Protein AF-A0A8T3PRI1-F1 (afdb_monomer_lite)

Structure (mmCIF, N/CA/C/O backbone):
data_AF-A0A8T3PRI1-F1
#
_entry.id   AF-A0A8T3PRI1-F1
#
loop_
_atom_site.group_PDB
_atom_site.id
_atom_site.type_symbol
_atom_site.label_atom_id
_atom_site.label_alt_id
_atom_site.label_comp_id
_atom_site.label_asym_id
_atom_site.label_entity_id
_atom_site.label_seq_id
_atom_site.pdbx_PDB_ins_code
_atom_site.Cartn_x
_atom_site.Cartn_y
_atom_site.Cartn_z
_atom_site.occupancy
_atom_site.B_iso_or_equiv
_atom_site.auth_seq_id
_atom_site.auth_comp_id
_atom_site.auth_asym_id
_atom_site.auth_atom_id
_atom_site.pdbx_PDB_model_num
ATOM 1 N N . MET A 1 1 ? -4.182 -1.767 22.634 1.00 65.19 1 MET A N 1
ATOM 2 C CA . MET A 1 1 ? -3.458 -1.876 21.352 1.00 65.19 1 MET A CA 1
ATOM 3 C C . MET A 1 1 ? -4.399 -1.335 20.292 1.00 65.19 1 MET A C 1
ATOM 5 O O . MET A 1 1 ? -5.532 -1.799 20.266 1.00 65.19 1 MET A O 1
ATOM 9 N N . SER A 1 2 ? -4.015 -0.292 19.555 1.00 88.38 2 SER A N 1
ATOM 10 C CA . SER A 1 2 ? -4.837 0.265 18.469 1.00 88.38 2 SER A CA 1
ATOM 11 C C . SER A 1 2 ? -4.714 -0.597 17.210 1.00 88.38 2 SER A C 1
ATOM 13 O O . SER A 1 2 ? -3.730 -1.325 17.058 1.00 88.38 2 SER A O 1
ATOM 15 N N . ASP A 1 3 ? -5.685 -0.504 16.299 1.00 87.62 3 ASP A N 1
ATOM 16 C CA . ASP A 1 3 ? -5.656 -1.219 15.015 1.00 87.62 3 ASP A CA 1
ATOM 17 C C . ASP A 1 3 ? -4.410 -0.869 14.187 1.00 87.62 3 ASP A C 1
ATOM 19 O O . ASP A 1 3 ? -3.796 -1.752 13.595 1.00 87.62 3 ASP A O 1
ATOM 23 N N . ILE A 1 4 ? -3.957 0.388 14.259 1.00 88.75 4 ILE A N 1
ATOM 24 C CA . ILE A 1 4 ? -2.693 0.872 13.677 1.00 88.75 4 ILE A CA 1
ATOM 25 C C . ILE A 1 4 ? -1.487 0.065 14.172 1.00 88.75 4 ILE A C 1
ATOM 27 O O . ILE A 1 4 ? -0.703 -0.439 13.369 1.00 88.75 4 ILE A O 1
ATOM 31 N N . GLU A 1 5 ? -1.343 -0.090 15.488 1.00 90.44 5 GLU A N 1
ATOM 32 C CA . GLU A 1 5 ? -0.196 -0.789 16.078 1.00 90.44 5 GLU A CA 1
ATOM 33 C C . GLU A 1 5 ? -0.249 -2.288 15.774 1.00 90.44 5 GLU A C 1
ATOM 35 O O . GLU A 1 5 ? 0.776 -2.906 15.500 1.00 90.44 5 GLU A O 1
ATOM 40 N N . ARG A 1 6 ? -1.454 -2.871 15.752 1.00 91.44 6 ARG A N 1
ATOM 41 C CA . ARG A 1 6 ? -1.655 -4.274 15.380 1.00 91.44 6 ARG A CA 1
ATOM 42 C C . ARG A 1 6 ? -1.303 -4.537 13.914 1.00 91.44 6 ARG A C 1
ATOM 44 O O . ARG A 1 6 ? -0.695 -5.559 13.611 1.00 91.44 6 ARG A O 1
ATOM 51 N N . ILE A 1 7 ? -1.694 -3.641 13.010 1.00 91.81 7 ILE A N 1
ATOM 52 C CA . ILE A 1 7 ? -1.393 -3.758 11.580 1.00 91.81 7 ILE A CA 1
ATOM 53 C C . ILE A 1 7 ? 0.102 -3.570 11.335 1.00 91.81 7 ILE A C 1
ATOM 55 O O . ILE A 1 7 ? 0.684 -4.368 10.609 1.00 91.81 7 ILE A O 1
ATOM 59 N N . ARG A 1 8 ? 0.740 -2.581 11.972 1.00 92.19 8 ARG A N 1
ATOM 60 C CA . ARG A 1 8 ? 2.195 -2.384 11.897 1.00 92.19 8 ARG A CA 1
ATOM 61 C C . ARG A 1 8 ? 2.960 -3.624 12.364 1.00 92.19 8 ARG A C 1
ATOM 63 O O . ARG A 1 8 ? 3.880 -4.058 11.675 1.00 92.19 8 ARG A O 1
ATOM 70 N N . ASP A 1 9 ? 2.565 -4.198 13.500 1.00 94.00 9 ASP A N 1
ATOM 71 C CA . ASP A 1 9 ? 3.174 -5.419 14.034 1.00 94.00 9 ASP A CA 1
ATOM 72 C C . ASP A 1 9 ? 3.021 -6.590 13.054 1.00 94.00 9 ASP A C 1
ATOM 74 O O . ASP A 1 9 ? 4.013 -7.200 12.663 1.00 94.00 9 ASP A O 1
ATOM 78 N N . ALA A 1 10 ? 1.807 -6.832 12.548 1.00 93.94 10 ALA A N 1
ATOM 79 C CA . ALA A 1 10 ? 1.551 -7.885 11.567 1.00 93.94 10 ALA A CA 1
ATOM 80 C C . ALA A 1 10 ? 2.358 -7.697 10.270 1.00 93.94 10 ALA A C 1
ATOM 82 O O . ALA A 1 10 ? 2.904 -8.659 9.730 1.00 93.94 10 ALA A O 1
ATOM 83 N N . LEU A 1 11 ? 2.462 -6.458 9.787 1.00 93.81 11 LEU A N 1
ATOM 84 C CA . LEU A 1 11 ? 3.178 -6.114 8.563 1.00 93.81 11 LEU A CA 1
ATOM 85 C C . LEU A 1 11 ? 4.692 -6.349 8.695 1.00 93.81 11 LEU A C 1
ATOM 87 O O . LEU A 1 11 ? 5.340 -6.681 7.707 1.00 93.81 11 LEU A O 1
ATOM 91 N N . SER A 1 12 ? 5.244 -6.272 9.913 1.00 93.88 12 SER A N 1
ATOM 92 C CA . SER A 1 12 ? 6.658 -6.575 10.183 1.00 93.88 12 SER A CA 1
ATOM 93 C C . SER A 1 12 ? 7.041 -8.035 9.900 1.00 93.88 12 SER A C 1
ATOM 95 O O . SER A 1 12 ? 8.200 -8.323 9.605 1.00 93.88 12 SER A O 1
ATOM 97 N N . PHE A 1 13 ? 6.070 -8.955 9.930 1.00 95.44 13 PHE A N 1
ATOM 98 C CA . PHE A 1 13 ? 6.276 -10.367 9.598 1.00 95.44 13 PHE A CA 1
ATOM 99 C C . PHE A 1 13 ? 6.152 -10.661 8.099 1.00 95.44 13 PHE A C 1
ATOM 101 O O . PHE A 1 13 ? 6.473 -11.770 7.669 1.00 95.44 13 PHE A O 1
ATOM 108 N N . ILE A 1 14 ? 5.671 -9.701 7.302 1.00 94.75 14 ILE A N 1
ATOM 109 C CA . ILE A 1 14 ? 5.452 -9.873 5.867 1.00 94.75 14 ILE A CA 1
ATOM 110 C C . ILE A 1 14 ? 6.618 -9.221 5.116 1.00 94.75 14 ILE A C 1
ATOM 112 O O . ILE A 1 14 ? 6.744 -7.993 5.133 1.00 94.75 14 ILE A O 1
ATOM 116 N N . PRO A 1 15 ? 7.464 -10.006 4.429 1.00 94.06 15 PRO A N 1
ATOM 117 C CA . PRO A 1 15 ? 8.529 -9.442 3.621 1.00 94.06 15 PRO A CA 1
ATOM 118 C C . PRO A 1 15 ? 7.947 -8.684 2.408 1.00 94.06 15 PRO A C 1
ATOM 120 O O . PRO A 1 15 ? 7.023 -9.165 1.744 1.00 94.06 15 PRO A O 1
ATOM 123 N N . PRO A 1 16 ? 8.452 -7.476 2.107 1.00 93.69 16 PRO A N 1
ATOM 124 C CA . PRO A 1 16 ? 7.989 -6.669 0.984 1.00 93.69 16 PRO A CA 1
ATOM 125 C C . PRO A 1 16 ? 8.757 -7.013 -0.311 1.00 93.69 16 PRO A C 1
ATOM 127 O O . PRO A 1 16 ? 9.269 -6.134 -0.999 1.00 93.69 16 PRO A O 1
ATOM 130 N N . ASP A 1 17 ? 8.875 -8.304 -0.636 1.00 94.12 17 ASP A N 1
ATOM 131 C CA . ASP A 1 17 ? 9.743 -8.818 -1.712 1.00 94.12 17 ASP A CA 1
ATOM 132 C C . ASP A 1 17 ? 9.061 -8.962 -3.081 1.00 94.12 17 ASP A C 1
ATOM 134 O O . ASP A 1 17 ? 9.740 -9.126 -4.097 1.00 94.12 17 ASP A O 1
ATOM 138 N N . SER A 1 18 ? 7.729 -8.869 -3.140 1.00 95.25 18 SER A N 1
ATOM 139 C CA . SER A 1 18 ? 6.979 -9.056 -4.383 1.00 95.25 18 SER A CA 1
ATOM 140 C C . SER A 1 18 ? 6.012 -7.902 -4.660 1.00 95.25 18 SER A C 1
ATOM 142 O O . SER A 1 18 ? 5.364 -7.401 -3.735 1.00 95.25 18 SER A O 1
ATOM 144 N N . PRO A 1 19 ? 5.847 -7.492 -5.932 1.00 89.94 19 PRO A N 1
ATOM 145 C CA . PRO A 1 19 ? 4.955 -6.390 -6.274 1.00 89.94 19 PRO A CA 1
ATOM 146 C C . PRO A 1 19 ? 3.494 -6.704 -5.925 1.00 89.94 19 PRO A C 1
ATOM 148 O O . PRO A 1 19 ? 2.751 -5.822 -5.500 1.00 89.94 19 PRO A O 1
ATOM 151 N N . GLU A 1 20 ? 3.090 -7.971 -6.039 1.00 90.94 20 GLU A N 1
ATOM 152 C CA . GLU A 1 20 ? 1.751 -8.417 -5.659 1.00 90.94 20 GLU A CA 1
ATOM 153 C C . GLU A 1 20 ? 1.525 -8.304 -4.143 1.00 90.94 20 GLU A C 1
ATOM 155 O O . GLU A 1 20 ? 0.468 -7.835 -3.718 1.00 90.94 20 GLU A O 1
ATOM 160 N N . THR A 1 21 ? 2.522 -8.660 -3.326 1.00 93.81 21 THR A N 1
ATOM 161 C CA . THR A 1 21 ? 2.470 -8.503 -1.864 1.00 93.81 21 THR A CA 1
ATOM 162 C C . THR A 1 21 ? 2.292 -7.032 -1.481 1.00 93.81 21 THR A C 1
ATOM 164 O O . THR A 1 21 ? 1.420 -6.720 -0.668 1.00 93.81 21 THR A O 1
ATOM 167 N N . LEU A 1 22 ? 3.035 -6.114 -2.114 1.00 92.06 22 LEU A N 1
ATOM 168 C CA . LEU A 1 22 ? 2.924 -4.672 -1.841 1.00 92.06 22 LEU A CA 1
ATOM 169 C C . LEU A 1 22 ? 1.515 -4.130 -2.120 1.00 92.06 22 LEU A C 1
ATOM 171 O O . LEU A 1 22 ? 0.976 -3.362 -1.317 1.00 92.06 22 LEU A O 1
ATOM 175 N N . LEU A 1 23 ? 0.918 -4.542 -3.243 1.00 89.69 23 LEU A N 1
ATOM 176 C CA . LEU A 1 23 ? -0.426 -4.122 -3.644 1.00 89.69 23 LEU A CA 1
ATOM 177 C C . LEU A 1 23 ? -1.501 -4.726 -2.738 1.00 89.69 23 LEU A C 1
ATOM 179 O O . LEU A 1 23 ? -2.381 -4.005 -2.271 1.00 89.69 23 LEU A O 1
ATOM 183 N N . ARG A 1 24 ? -1.422 -6.031 -2.443 1.00 90.25 24 ARG A N 1
ATOM 184 C CA . ARG A 1 24 ? -2.401 -6.720 -1.586 1.00 90.25 24 ARG A CA 1
ATOM 185 C C . ARG A 1 24 ? -2.421 -6.161 -0.170 1.00 90.25 24 ARG A C 1
ATOM 187 O O . ARG A 1 24 ? -3.501 -5.904 0.355 1.00 90.25 24 ARG A O 1
ATOM 194 N N . MET A 1 25 ? -1.251 -5.931 0.426 1.00 93.00 25 MET A N 1
ATOM 195 C CA . MET A 1 25 ? -1.184 -5.323 1.755 1.00 93.00 25 MET A CA 1
ATOM 196 C C . MET A 1 25 ? -1.657 -3.870 1.725 1.00 93.00 25 MET A C 1
ATOM 198 O O . MET A 1 25 ? -2.421 -3.475 2.596 1.00 93.00 25 MET A O 1
ATOM 202 N N . GLY A 1 26 ? -1.301 -3.094 0.695 1.00 90.69 26 GLY A N 1
ATOM 203 C CA . GLY A 1 26 ? -1.825 -1.735 0.523 1.00 90.69 26 GLY A CA 1
ATOM 204 C C . GLY A 1 26 ? -3.355 -1.687 0.483 1.00 90.69 26 GLY A C 1
ATOM 205 O O . GLY A 1 26 ? -3.958 -0.865 1.166 1.00 90.69 26 GLY A O 1
ATOM 206 N N . MET A 1 27 ? -3.992 -2.612 -0.242 1.00 87.06 27 MET A N 1
ATOM 207 C CA . MET A 1 27 ? -5.455 -2.731 -0.285 1.00 87.06 27 MET A CA 1
ATOM 208 C C . MET A 1 27 ? -6.053 -3.089 1.074 1.00 87.06 27 MET A C 1
ATOM 210 O O . MET A 1 27 ? -6.983 -2.425 1.517 1.00 87.06 27 MET A O 1
ATOM 214 N N . ALA A 1 28 ? -5.503 -4.101 1.749 1.00 90.44 28 ALA A N 1
ATOM 215 C CA . ALA A 1 28 ? -6.000 -4.536 3.053 1.00 90.44 28 ALA A CA 1
ATOM 216 C C . ALA A 1 28 ? -5.885 -3.430 4.117 1.00 90.44 28 ALA A C 1
ATOM 218 O O . ALA A 1 28 ? -6.799 -3.231 4.913 1.00 90.44 28 ALA A O 1
ATOM 219 N N . ILE A 1 29 ? -4.778 -2.681 4.111 1.00 90.75 29 ILE A N 1
ATOM 220 C CA . ILE A 1 29 ? -4.564 -1.568 5.041 1.00 90.75 29 ILE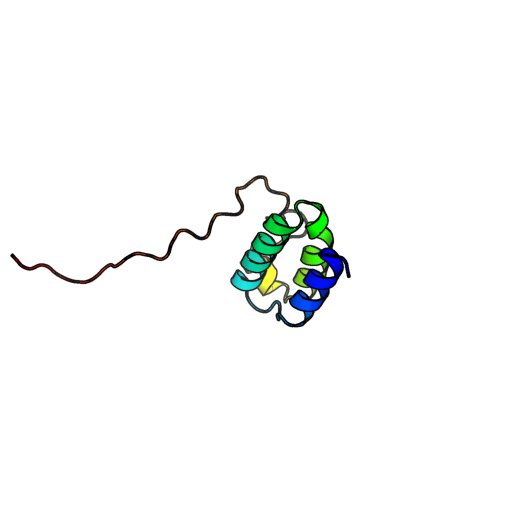 A CA 1
ATOM 221 C C . ILE A 1 29 ? -5.525 -0.415 4.718 1.00 90.75 29 ILE A C 1
ATOM 223 O O . ILE A 1 29 ? -6.104 0.157 5.637 1.00 90.75 29 ILE A O 1
ATOM 227 N N . LYS A 1 30 ? -5.729 -0.086 3.436 1.00 86.62 30 LYS A N 1
ATOM 228 C CA . LYS A 1 30 ? -6.652 0.978 3.013 1.00 86.62 30 LYS A CA 1
ATOM 229 C C . LYS A 1 30 ? -8.111 0.650 3.341 1.00 86.62 30 LYS A C 1
ATOM 231 O O . LYS A 1 30 ? -8.839 1.536 3.769 1.00 86.62 30 LYS A O 1
ATOM 236 N N . ASP A 1 31 ? -8.525 -0.605 3.178 1.00 87.81 31 ASP A N 1
ATOM 237 C CA . ASP A 1 31 ? -9.866 -1.076 3.552 1.00 87.81 31 ASP A CA 1
ATOM 238 C C . ASP A 1 31 ? -10.096 -0.994 5.071 1.00 87.81 31 ASP A C 1
ATOM 240 O O . ASP A 1 31 ? -11.133 -0.511 5.521 1.00 87.81 31 ASP A O 1
ATOM 244 N N . GLY A 1 32 ? -9.095 -1.386 5.868 1.00 87.12 32 GLY A N 1
ATOM 245 C CA . GLY A 1 32 ? -9.202 -1.398 7.328 1.00 87.12 32 GLY A CA 1
ATOM 246 C C . GLY A 1 32 ? -9.026 -0.037 8.013 1.00 87.12 32 GLY A C 1
ATOM 247 O O . GLY A 1 32 ? -9.645 0.199 9.048 1.00 87.12 32 GLY A O 1
ATOM 248 N N . LEU A 1 33 ? -8.175 0.845 7.477 1.00 87.56 33 LEU A N 1
ATOM 249 C CA . LEU A 1 33 ? -7.777 2.107 8.126 1.00 87.56 33 LEU A CA 1
ATOM 250 C C . LEU A 1 33 ? -8.093 3.368 7.310 1.00 87.56 33 LEU A C 1
ATOM 252 O O . LEU A 1 33 ? -7.801 4.474 7.766 1.00 87.56 33 LEU A O 1
ATOM 256 N N . GLY A 1 34 ? -8.648 3.242 6.102 1.00 87.38 34 GLY A N 1
ATOM 257 C CA . GLY A 1 34 ? -8.832 4.385 5.207 1.00 87.38 34 GLY A CA 1
ATOM 258 C C . GLY A 1 34 ? -7.508 5.105 4.943 1.00 87.38 34 GLY A C 1
ATOM 259 O O . GLY A 1 34 ? -6.457 4.473 4.863 1.00 87.38 34 GLY A O 1
ATOM 260 N N . ASP A 1 35 ? -7.538 6.434 4.845 1.00 86.31 35 ASP A N 1
ATOM 261 C CA . ASP A 1 35 ? -6.350 7.250 4.561 1.00 86.31 35 ASP A CA 1
ATOM 262 C C . ASP A 1 35 ? -5.300 7.248 5.686 1.00 86.31 35 ASP A C 1
ATOM 264 O O . ASP A 1 35 ? -4.114 7.448 5.418 1.00 86.31 35 ASP A O 1
ATOM 268 N N . GLU A 1 36 ? -5.690 6.967 6.935 1.00 86.94 36 GLU A N 1
ATOM 269 C CA . GLU A 1 36 ? -4.759 6.919 8.075 1.00 86.94 36 GLU A CA 1
ATOM 270 C C . GLU A 1 36 ? -3.729 5.786 7.930 1.00 86.94 36 GLU A C 1
ATOM 272 O O . GLU A 1 36 ? -2.599 5.890 8.416 1.00 86.94 36 GLU A O 1
ATOM 277 N N . GLY A 1 37 ? -4.083 4.732 7.187 1.00 88.25 37 GLY A N 1
ATOM 278 C CA . GLY A 1 37 ? -3.208 3.601 6.883 1.00 88.25 37 GLY A CA 1
ATOM 279 C C . GLY A 1 37 ? -2.035 3.926 5.952 1.00 88.25 37 GLY A C 1
ATOM 280 O O . GLY A 1 37 ? -1.086 3.140 5.868 1.00 88.25 37 GLY A O 1
ATOM 281 N N . PHE A 1 38 ? -2.061 5.088 5.289 1.00 88.31 38 PHE A N 1
ATOM 282 C CA . PHE A 1 38 ? -1.054 5.477 4.304 1.00 88.31 38 PHE A CA 1
ATOM 283 C C . PHE A 1 38 ? 0.355 5.459 4.886 1.00 88.31 38 PHE A C 1
ATOM 285 O O . PHE A 1 38 ? 1.274 4.924 4.273 1.00 88.31 38 PHE A O 1
ATOM 292 N N . TRP A 1 39 ? 0.530 6.026 6.080 1.00 88.38 39 TRP A N 1
ATOM 293 C CA . TRP A 1 39 ? 1.847 6.191 6.689 1.00 88.38 39 TRP A CA 1
ATOM 294 C C . TRP A 1 39 ? 2.509 4.850 7.002 1.00 88.38 39 TRP A C 1
ATOM 296 O O . TRP A 1 39 ? 3.699 4.688 6.744 1.00 88.38 39 TRP A O 1
ATOM 306 N N . ILE A 1 40 ? 1.730 3.878 7.485 1.00 91.44 40 ILE A N 1
ATOM 307 C CA . ILE A 1 40 ? 2.206 2.529 7.822 1.00 91.44 40 ILE A CA 1
ATOM 308 C C . ILE A 1 40 ? 2.609 1.788 6.548 1.00 91.44 40 ILE A C 1
ATOM 310 O O . ILE A 1 40 ? 3.708 1.241 6.458 1.00 91.44 40 ILE A O 1
ATOM 314 N N . TRP A 1 41 ? 1.731 1.800 5.543 1.00 91.50 41 TRP A N 1
ATOM 315 C CA . TRP A 1 41 ? 2.011 1.172 4.258 1.00 91.50 41 TRP A CA 1
ATOM 316 C C . TRP A 1 41 ? 3.230 1.814 3.585 1.00 91.50 41 TRP A C 1
ATOM 318 O O . TRP A 1 41 ? 4.128 1.100 3.150 1.00 91.50 41 TRP A O 1
ATOM 328 N N . ASN A 1 42 ? 3.314 3.147 3.564 1.00 90.44 42 ASN A N 1
ATOM 329 C CA . ASN A 1 42 ? 4.420 3.888 2.960 1.00 90.44 42 ASN A CA 1
ATOM 330 C C . ASN A 1 42 ? 5.766 3.612 3.654 1.00 90.44 42 ASN A C 1
ATOM 332 O O . ASN A 1 42 ? 6.788 3.490 2.982 1.00 90.44 42 ASN A O 1
ATOM 336 N N . GLU A 1 43 ? 5.783 3.503 4.984 1.00 92.44 43 GLU A N 1
ATOM 337 C CA . GLU A 1 43 ? 6.977 3.118 5.747 1.00 92.44 43 GLU A CA 1
ATOM 338 C C . GLU A 1 43 ? 7.447 1.705 5.364 1.00 92.44 43 GLU A C 1
ATOM 340 O O . GLU A 1 43 ? 8.630 1.481 5.107 1.00 92.44 43 GLU A O 1
ATOM 345 N N . TRP A 1 44 ? 6.515 0.759 5.262 1.00 94.56 44 TRP A N 1
ATOM 346 C CA . TRP A 1 44 ? 6.825 -0.634 4.955 1.00 94.56 44 TRP A CA 1
ATOM 347 C C . TRP A 1 44 ? 7.256 -0.859 3.504 1.00 94.56 44 TRP A C 1
ATOM 349 O O . TRP A 1 44 ? 8.279 -1.498 3.267 1.00 94.56 44 TR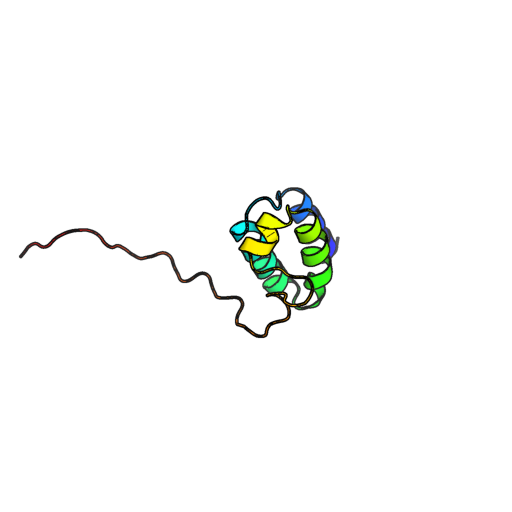P A O 1
ATOM 359 N N . VAL A 1 45 ? 6.563 -0.281 2.515 1.00 92.38 45 VAL A N 1
ATOM 360 C CA . VAL A 1 45 ? 6.959 -0.451 1.105 1.00 92.38 45 VAL A CA 1
ATOM 361 C C . VAL A 1 45 ? 8.331 0.150 0.813 1.00 92.38 45 VAL A C 1
ATOM 363 O O . VAL A 1 45 ? 8.999 -0.303 -0.109 1.00 92.38 45 VAL A O 1
ATOM 366 N N . GLN A 1 46 ? 8.800 1.136 1.587 1.00 91.94 46 GLN A N 1
ATOM 367 C CA . GLN A 1 46 ? 10.154 1.674 1.421 1.00 91.94 46 GLN A CA 1
ATOM 368 C C . GLN A 1 46 ? 11.26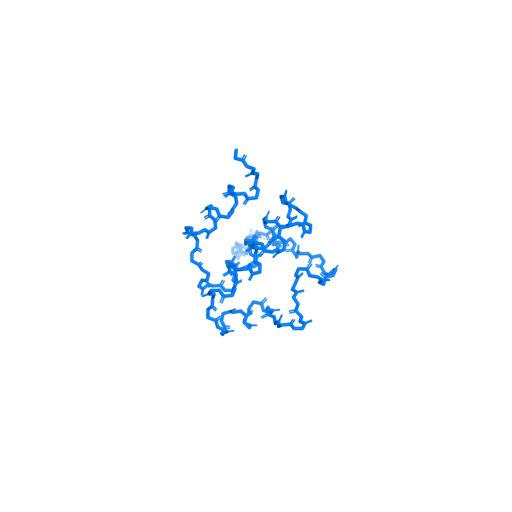5 0.673 1.756 1.00 91.94 46 GLN A C 1
ATOM 370 O O . GLN A 1 46 ? 12.383 0.850 1.271 1.00 91.94 46 GLN A O 1
ATOM 375 N N . GLN A 1 47 ? 10.957 -0.379 2.516 1.00 94.31 47 GLN A N 1
ATOM 376 C CA . GLN A 1 47 ? 11.881 -1.475 2.817 1.00 94.31 47 GLN A CA 1
ATOM 377 C C . GLN A 1 47 ? 12.045 -2.436 1.627 1.00 94.31 47 GLN A C 1
ATOM 379 O O . GLN A 1 47 ? 13.016 -3.185 1.579 1.00 94.31 47 GLN A O 1
ATOM 384 N N . ALA A 1 48 ? 11.125 -2.404 0.658 1.00 94.19 48 ALA A N 1
ATOM 385 C CA . ALA A 1 48 ? 11.215 -3.191 -0.565 1.00 94.19 48 ALA A CA 1
ATOM 386 C C . ALA A 1 48 ? 12.337 -2.704 -1.489 1.00 94.19 48 ALA A C 1
ATOM 388 O O . ALA A 1 48 ? 12.614 -1.497 -1.612 1.00 94.19 48 ALA A O 1
ATOM 389 N N . ASP A 1 49 ? 12.878 -3.632 -2.275 1.00 95.19 49 ASP A N 1
ATOM 390 C CA . ASP A 1 49 ? 13.757 -3.299 -3.386 1.00 95.19 49 ASP A CA 1
ATOM 391 C C . ASP A 1 49 ? 13.107 -2.266 -4.330 1.00 95.19 49 ASP A C 1
ATOM 393 O O . ASP A 1 49 ? 11.912 -2.350 -4.647 1.00 95.19 49 ASP A O 1
ATOM 397 N N . PRO A 1 50 ? 13.869 -1.270 -4.819 1.00 91.50 50 PRO A N 1
ATOM 398 C CA . PRO A 1 50 ? 13.348 -0.269 -5.749 1.00 91.50 50 PRO A CA 1
ATOM 399 C C . PRO A 1 50 ? 12.730 -0.877 -7.015 1.00 91.50 50 PRO A C 1
ATOM 401 O O . PRO A 1 50 ? 11.737 -0.360 -7.522 1.00 91.50 50 PRO A O 1
ATOM 404 N N . SER A 1 51 ? 13.286 -1.986 -7.514 1.00 92.62 51 SER A N 1
ATOM 405 C CA . SER A 1 51 ? 12.769 -2.700 -8.688 1.00 92.62 51 SER A CA 1
ATOM 406 C C . SER A 1 51 ? 11.402 -3.338 -8.426 1.00 92.62 51 SER A C 1
ATOM 408 O O . SER A 1 51 ? 10.522 -3.266 -9.282 1.00 92.62 51 SER A O 1
ATOM 410 N N . VAL A 1 52 ? 11.193 -3.899 -7.231 1.00 92.06 52 VAL A N 1
ATOM 411 C CA . VAL A 1 52 ? 9.919 -4.492 -6.796 1.00 92.06 52 VAL A CA 1
ATOM 412 C C . VAL A 1 52 ? 8.846 -3.410 -6.673 1.00 92.06 52 VAL A C 1
ATOM 414 O O . VAL A 1 52 ? 7.745 -3.567 -7.199 1.00 92.06 52 VAL A O 1
ATOM 417 N N . ARG A 1 53 ? 9.178 -2.267 -6.059 1.00 90.69 53 ARG A N 1
ATOM 418 C CA . ARG A 1 53 ? 8.274 -1.104 -5.991 1.00 90.69 53 ARG A CA 1
ATOM 419 C C . ARG A 1 53 ? 7.898 -0.574 -7.365 1.00 90.69 53 ARG A C 1
ATOM 421 O O . ARG A 1 53 ? 6.720 -0.335 -7.622 1.00 90.69 53 ARG A O 1
ATOM 428 N N . ALA A 1 54 ? 8.881 -0.426 -8.250 1.00 88.94 54 ALA A N 1
ATOM 429 C CA . ALA A 1 54 ? 8.645 0.038 -9.610 1.00 88.94 54 ALA A CA 1
ATOM 430 C C . ALA A 1 54 ? 7.726 -0.924 -10.379 1.00 88.94 54 ALA A C 1
ATOM 432 O O . ALA A 1 54 ? 6.804 -0.474 -11.058 1.00 88.94 54 ALA A O 1
ATOM 433 N N . ALA A 1 55 ? 7.914 -2.239 -10.219 1.00 88.38 55 ALA A N 1
ATOM 434 C CA . ALA A 1 55 ? 7.040 -3.254 -10.807 1.00 88.38 55 ALA A CA 1
ATOM 435 C C . ALA A 1 55 ? 5.604 -3.208 -10.248 1.00 88.38 55 ALA A C 1
ATOM 437 O O . ALA A 1 55 ? 4.657 -3.488 -10.978 1.00 88.38 55 ALA A O 1
ATOM 438 N N . ALA A 1 56 ? 5.429 -2.806 -8.984 1.00 87.06 56 ALA A N 1
ATOM 439 C CA . ALA A 1 56 ? 4.122 -2.552 -8.370 1.00 87.06 56 ALA A CA 1
ATOM 440 C C . ALA A 1 56 ? 3.509 -1.190 -8.753 1.00 87.06 56 ALA A C 1
ATOM 442 O O . ALA A 1 56 ? 2.414 -0.859 -8.301 1.00 87.06 56 ALA A O 1
ATOM 443 N N . GLY A 1 57 ? 4.206 -0.369 -9.543 1.00 86.25 57 GLY A N 1
ATOM 444 C CA . GLY A 1 57 ? 3.758 0.979 -9.887 1.00 86.25 57 GLY A CA 1
ATOM 445 C C . GLY A 1 57 ? 3.814 1.973 -8.721 1.00 86.25 57 GLY A C 1
ATOM 446 O O . GLY A 1 57 ? 3.087 2.966 -8.733 1.00 86.25 57 GLY A O 1
ATOM 447 N N . ILE A 1 58 ? 4.640 1.704 -7.705 1.00 86.88 58 ILE A N 1
ATOM 448 C CA . ILE A 1 58 ? 4.836 2.567 -6.538 1.00 86.88 58 ILE A CA 1
ATOM 449 C C . ILE A 1 58 ? 6.039 3.472 -6.811 1.00 86.88 58 ILE A C 1
ATOM 451 O O . ILE A 1 58 ? 7.192 3.050 -6.704 1.00 86.88 58 ILE A O 1
ATOM 455 N N . PHE A 1 59 ? 5.757 4.728 -7.150 1.00 75.25 59 PHE A N 1
ATOM 456 C CA . PHE A 1 59 ? 6.747 5.777 -7.392 1.00 75.25 59 PHE A CA 1
ATOM 457 C C . PHE A 1 59 ? 6.587 6.911 -6.373 1.00 75.25 59 PHE A C 1
ATOM 459 O O . PHE A 1 59 ? 5.566 7.013 -5.696 1.00 75.25 59 PHE A O 1
ATOM 466 N N . ALA A 1 60 ? 7.595 7.778 -6.258 1.00 72.44 60 ALA A N 1
ATOM 467 C CA . ALA A 1 60 ? 7.554 8.909 -5.328 1.00 72.44 60 ALA A CA 1
ATOM 468 C C . ALA A 1 60 ? 6.471 9.944 -5.696 1.00 72.44 60 ALA A C 1
ATOM 470 O O . ALA A 1 60 ? 5.867 10.538 -4.809 1.00 72.44 60 ALA A O 1
ATOM 471 N N . ASP A 1 61 ? 6.214 10.146 -6.991 1.00 66.56 61 ASP A N 1
ATOM 472 C CA . ASP A 1 61 ? 5.214 11.087 -7.517 1.00 66.56 61 ASP A CA 1
ATOM 473 C C . ASP A 1 61 ? 3.855 10.430 -7.811 1.00 66.56 61 ASP A C 1
ATOM 475 O O . ASP A 1 61 ? 2.820 11.097 -7.812 1.00 66.56 61 ASP A O 1
ATOM 479 N N . ARG A 1 62 ? 3.847 9.113 -8.044 1.00 57.69 62 ARG A N 1
ATOM 480 C CA . ARG A 1 62 ? 2.655 8.332 -8.374 1.00 57.69 62 ARG A CA 1
ATOM 481 C C . ARG A 1 62 ? 2.551 7.140 -7.437 1.00 57.69 62 ARG A C 1
ATOM 483 O O . ARG A 1 62 ? 3.240 6.136 -7.608 1.00 57.69 62 ARG A O 1
ATOM 490 N N . GLN A 1 63 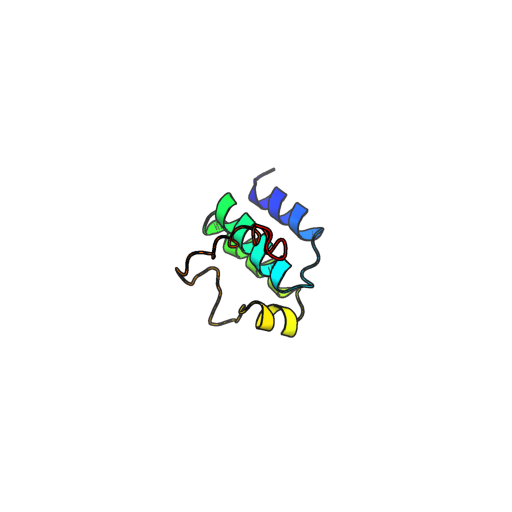? 1.635 7.246 -6.478 1.00 68.81 63 GLN A N 1
ATOM 491 C CA . GLN A 1 63 ? 1.297 6.154 -5.575 1.00 68.81 63 GLN A CA 1
ATOM 492 C C . GLN A 1 63 ? -0.125 5.645 -5.857 1.00 68.81 63 GLN A C 1
ATOM 494 O O . GLN A 1 63 ? -1.055 6.457 -5.957 1.00 68.81 63 GLN A O 1
ATOM 499 N N . PRO A 1 64 ? -0.327 4.316 -5.950 1.00 69.38 64 PRO A N 1
ATOM 500 C CA . PRO A 1 64 ? -1.654 3.724 -6.130 1.00 69.38 64 PRO A CA 1
ATOM 501 C C . PRO A 1 64 ? -2.610 4.074 -4.982 1.00 69.38 64 PRO A C 1
ATOM 503 O O . PRO A 1 64 ? -3.817 4.115 -5.177 1.00 69.38 64 PRO A O 1
ATOM 506 N N . TRP A 1 65 ? -2.076 4.413 -3.806 1.00 73.38 65 TRP A N 1
ATOM 507 C CA . TRP A 1 65 ? -2.862 4.861 -2.661 1.00 73.38 65 TRP A CA 1
ATOM 508 C C . TRP A 1 65 ? -3.661 6.149 -2.923 1.00 73.38 65 TRP A C 1
ATOM 510 O O . TRP A 1 65 ? -4.845 6.207 -2.586 1.00 73.38 65 TRP A O 1
ATOM 520 N N . ASN A 1 66 ? -3.023 7.146 -3.552 1.00 68.06 66 ASN A N 1
ATOM 521 C CA . ASN A 1 66 ? -3.557 8.503 -3.764 1.00 68.06 66 ASN A CA 1
ATOM 522 C C . ASN A 1 66 ? -4.259 8.677 -5.113 1.00 68.06 66 ASN A C 1
ATOM 524 O O . ASN A 1 66 ? -4.943 9.672 -5.352 1.00 68.06 66 ASN A O 1
ATOM 528 N N . SER A 1 67 ? -4.072 7.725 -6.021 1.00 59.03 67 SER A N 1
ATOM 529 C CA . SER A 1 67 ? -4.798 7.716 -7.279 1.00 59.03 67 SER A CA 1
ATOM 530 C C . SER A 1 67 ? -6.191 7.192 -6.960 1.00 59.03 67 SER A C 1
ATOM 532 O O . SER A 1 67 ? -6.318 6.034 -6.593 1.00 59.03 67 SER A O 1
ATOM 534 N N . GLY A 1 68 ? -7.245 7.996 -7.120 1.00 52.47 68 GLY A N 1
ATOM 535 C CA . GLY A 1 68 ? -8.647 7.544 -7.023 1.00 52.47 68 GLY A CA 1
ATOM 536 C C . GLY A 1 68 ? -9.040 6.453 -8.036 1.00 52.47 68 GLY A C 1
ATOM 537 O O . GLY A 1 68 ? -10.223 6.214 -8.254 1.00 52.47 68 GLY A O 1
ATOM 538 N N . ALA A 1 69 ? -8.055 5.816 -8.677 1.00 47.78 69 ALA A N 1
ATOM 539 C CA . ALA A 1 69 ? -8.185 4.493 -9.237 1.00 47.78 69 ALA A CA 1
ATOM 540 C C . ALA A 1 69 ? -8.582 3.573 -8.085 1.00 47.78 69 ALA A C 1
ATOM 542 O O . ALA A 1 69 ? -7.781 3.295 -7.193 1.00 47.78 69 ALA A O 1
ATOM 543 N N . ASP A 1 70 ? -9.853 3.186 -8.102 1.00 44.41 70 ASP A N 1
ATOM 544 C CA . ASP A 1 70 ? -10.362 1.939 -7.556 1.00 44.41 70 ASP A CA 1
ATOM 545 C C . ASP A 1 70 ? -9.187 0.976 -7.359 1.00 44.41 70 ASP A C 1
ATOM 547 O O . ASP A 1 70 ? -8.535 0.580 -8.331 1.00 44.41 70 ASP A O 1
ATOM 551 N N . VAL A 1 71 ? -8.811 0.749 -6.097 1.00 46.44 71 VAL A N 1
ATOM 552 C CA . VAL A 1 71 ? -7.842 -0.279 -5.721 1.00 46.44 71 VAL A CA 1
ATOM 553 C C . VAL A 1 71 ? -8.430 -1.545 -6.300 1.00 46.44 71 VAL A C 1
ATOM 555 O O . VAL A 1 71 ? -9.398 -2.057 -5.749 1.00 46.44 71 VAL A O 1
ATOM 558 N N . VAL A 1 72 ? -7.955 -1.907 -7.495 1.00 41.91 72 VAL A N 1
ATOM 559 C CA . VAL A 1 72 ? -8.679 -2.794 -8.398 1.00 41.91 72 VAL A CA 1
ATOM 560 C C . VAL A 1 72 ? -9.027 -4.023 -7.577 1.00 41.91 72 VAL A C 1
ATOM 562 O O . VAL A 1 72 ? -8.088 -4.683 -7.116 1.00 41.91 72 VAL A O 1
ATOM 565 N N . PRO A 1 73 ? -10.316 -4.323 -7.323 1.00 40.00 73 PRO A N 1
ATOM 566 C CA . PRO A 1 73 ? -10.653 -5.563 -6.661 1.00 40.00 73 PRO A CA 1
ATOM 567 C C . PRO A 1 73 ? -10.005 -6.628 -7.523 1.00 40.00 73 PRO A C 1
ATOM 569 O O . PRO A 1 73 ? -10.256 -6.665 -8.733 1.00 40.00 73 PRO A O 1
ATOM 572 N N . LEU A 1 74 ? -9.088 -7.401 -6.924 1.00 40.00 74 LEU A N 1
ATOM 573 C CA . LEU A 1 74 ? -8.457 -8.542 -7.572 1.00 40.00 74 LEU A CA 1
ATOM 574 C C . LEU A 1 74 ? -9.579 -9.250 -8.310 1.00 40.00 74 LEU A C 1
ATOM 576 O O . LEU A 1 74 ? -10.498 -9.769 -7.671 1.00 40.00 74 LEU A O 1
ATOM 580 N N . SER A 1 75 ? -9.577 -9.144 -9.643 1.00 36.81 75 SER A N 1
ATOM 581 C CA . SER A 1 75 ? -10.657 -9.712 -10.431 1.00 36.81 75 SER A CA 1
ATOM 582 C C . SER A 1 75 ? -10.768 -11.170 -10.000 1.00 36.81 75 SER A C 1
ATOM 584 O O . SER A 1 75 ? -9.729 -11.819 -9.818 1.00 36.81 75 SER A O 1
ATOM 586 N N . PRO A 1 76 ? -11.990 -11.656 -9.732 1.00 42.88 76 PRO A N 1
ATOM 587 C CA . PRO A 1 76 ? -12.178 -12.966 -9.147 1.00 42.88 76 PRO A CA 1
ATOM 588 C C . PRO A 1 76 ? -11.458 -13.982 -10.023 1.00 42.88 76 PRO A C 1
ATOM 590 O O . PRO A 1 76 ? -11.436 -13.854 -11.250 1.00 42.88 76 PRO A O 1
ATOM 593 N N . VAL A 1 77 ? -10.827 -14.945 -9.354 1.00 47.81 77 VAL A N 1
ATOM 594 C CA . VAL A 1 77 ? -10.148 -16.108 -9.926 1.00 47.81 77 VAL A CA 1
ATOM 595 C C . VAL A 1 77 ? -10.770 -16.496 -11.275 1.00 47.81 77 VAL A C 1
ATOM 597 O O . VAL A 1 77 ? -11.995 -16.608 -11.379 1.00 47.81 77 VAL A O 1
ATOM 600 N N . ARG A 1 78 ? -9.955 -16.686 -12.324 1.00 46.31 78 ARG A N 1
ATOM 601 C CA . ARG A 1 78 ? -10.466 -17.211 -13.599 1.00 46.31 78 ARG A CA 1
ATOM 602 C C . ARG A 1 78 ? -11.208 -18.516 -13.310 1.00 46.31 78 ARG A C 1
ATOM 604 O O . ARG A 1 78 ? -10.586 -19.526 -12.985 1.00 46.31 78 ARG A O 1
ATOM 611 N N . LYS A 1 79 ? -12.538 -18.491 -13.395 1.00 46.94 79 LYS A N 1
ATOM 612 C CA . LYS A 1 79 ? -13.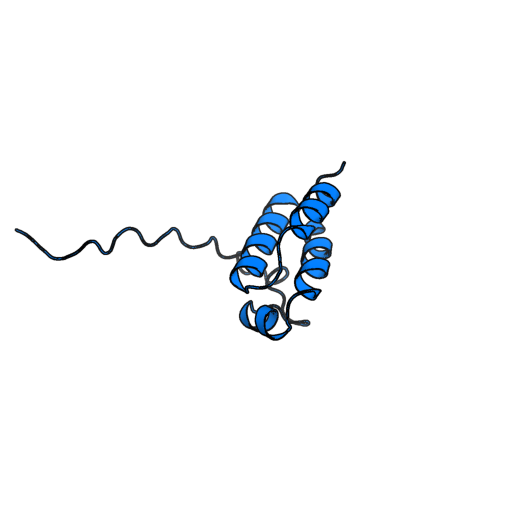361 -19.690 -13.290 1.00 46.94 79 LYS A CA 1
ATOM 613 C C . LYS A 1 79 ? -13.254 -20.433 -14.622 1.00 46.94 79 LYS A C 1
ATOM 615 O O . LYS A 1 79 ? -13.927 -20.064 -15.572 1.00 46.94 79 LYS A O 1
ATOM 620 N N . GLY A 1 80 ? -12.389 -21.444 -14.648 1.00 48.50 80 GLY A N 1
ATOM 621 C CA . GLY A 1 80 ? -12.451 -22.604 -15.538 1.00 48.50 80 GLY A CA 1
ATOM 622 C C . GLY A 1 80 ? -12.506 -22.326 -17.040 1.00 48.50 80 GLY A C 1
ATOM 623 O O . GLY A 1 80 ? -13.579 -22.355 -17.630 1.00 48.50 80 GLY A O 1
ATOM 624 N N . GLU A 1 81 ? -11.341 -22.227 -17.678 1.00 52.25 81 GLU A N 1
ATOM 625 C CA . GLU A 1 81 ? -11.166 -22.890 -18.977 1.00 52.25 81 GLU A CA 1
ATOM 626 C C . GLU A 1 81 ? -10.933 -24.380 -18.685 1.00 52.25 81 GLU A C 1
ATOM 628 O O . GLU A 1 81 ? -9.804 -24.864 -18.685 1.00 52.25 81 GLU A O 1
ATOM 633 N N . ASP A 1 82 ? -12.010 -25.078 -18.315 1.00 56.41 82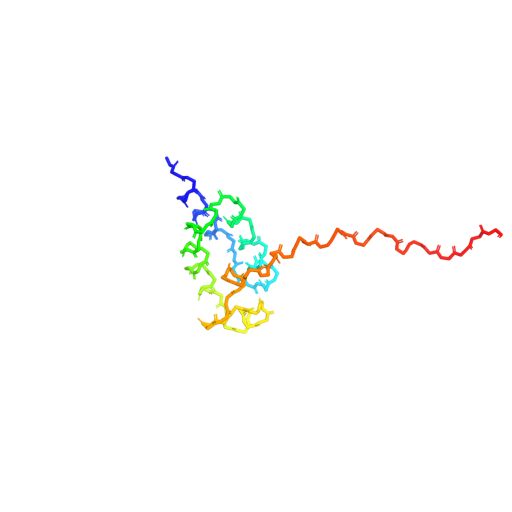 ASP A N 1
ATOM 634 C CA . ASP A 1 82 ? -12.040 -26.539 -18.328 1.00 56.41 82 ASP A CA 1
ATOM 635 C C . ASP A 1 82 ? -12.394 -26.986 -19.750 1.00 56.41 82 ASP A C 1
ATOM 637 O O . ASP A 1 82 ? -13.173 -26.334 -20.452 1.00 56.41 82 ASP A O 1
ATOM 641 N N . GLY A 1 83 ? -11.695 -28.016 -20.205 1.00 52.50 83 GLY A N 1
ATOM 642 C CA . GLY A 1 83 ? -11.415 -28.260 -21.610 1.00 52.50 83 GLY A CA 1
ATOM 643 C C . GLY A 1 83 ? -12.606 -28.646 -22.487 1.00 52.50 83 GLY A C 1
ATOM 644 O O . GLY A 1 83 ? -13.675 -28.995 -22.011 1.00 52.50 83 GLY A O 1
ATOM 645 N N . GLY A 1 84 ? -12.319 -28.587 -23.793 1.00 53.88 84 GLY A N 1
ATOM 646 C CA . GLY A 1 84 ? -12.807 -29.406 -24.916 1.00 53.88 84 GLY A CA 1
ATOM 647 C C . GLY A 1 84 ? -14.246 -29.963 -24.944 1.00 53.88 84 GLY A C 1
ATOM 648 O O . GLY A 1 84 ? -14.768 -30.464 -23.957 1.00 53.88 84 GLY A O 1
ATOM 649 N N . PRO A 1 85 ? -14.881 -29.987 -26.131 1.00 62.22 85 PRO A N 1
ATOM 650 C CA . PRO A 1 85 ? -16.302 -30.291 -26.267 1.00 62.22 85 PRO A CA 1
ATOM 651 C C . PRO A 1 85 ? -16.594 -31.776 -26.018 1.00 62.22 85 PRO A C 1
ATOM 653 O O . PRO A 1 85 ? -15.784 -32.639 -26.370 1.00 62.22 85 PRO A O 1
ATOM 656 N N . PRO A 1 86 ? -17.784 -32.086 -25.483 1.00 46.75 86 PRO A N 1
ATOM 657 C CA . PRO A 1 86 ? -18.572 -33.131 -26.140 1.00 46.75 86 PRO A CA 1
ATOM 658 C C . PRO A 1 86 ? -20.097 -32.900 -26.087 1.00 46.75 86 PRO A C 1
ATOM 660 O O . PRO A 1 86 ? -20.683 -32.900 -25.004 1.00 46.75 86 PRO A O 1
ATOM 663 N N . ALA A 1 87 ? -20.727 -32.772 -27.262 1.00 49.22 87 ALA A N 1
ATOM 664 C CA . ALA A 1 87 ? -21.981 -33.430 -27.682 1.00 49.22 87 ALA A CA 1
ATOM 665 C C . ALA A 1 87 ? -22.351 -32.983 -29.105 1.00 49.22 87 ALA A C 1
ATOM 667 O O . ALA A 1 87 ? -22.490 -31.758 -29.318 1.00 49.22 87 ALA A O 1
#

pLDDT: mean 78.29, std 18.64, range [36.81, 95.44]

Radius of gyration: 16.3 Å; chains: 1; bounding box: 36×44×49 Å

Foldseek 3Di:
DDPQVVLLVVLVPPQLEALVSLLVSLVVQCVVPNPVSVVSSVVRNVNYDPVRCVVNVNDPVDHPNPPPPDSDPPPPDPPDPDDDDDD

Sequence (87 aa):
MSDIERIRDALSFIPPDSPETLLRMGMAIKDGLGDEGFWIWNEWVQQADPSVRAAAGIFADRQPWNSGADVVPLSPVRKGEDGGPPA

Secondary structure (DSSP, 8-state):
--HHHHHHHHHHTS---SHHHHHHHHHHHHHHHGGGGHHHHHHHHTTS-HHHHHHTT--SS--TTTS-S------------------